Protein AF-A0A4Q0XJT9-F1 (afdb_monomer_lite)

Structure (mmCIF, N/CA/C/O backbone):
data_AF-A0A4Q0XJT9-F1
#
_entry.id   AF-A0A4Q0XJT9-F1
#
loop_
_atom_site.group_PDB
_atom_site.id
_atom_site.type_symbol
_atom_site.label_atom_id
_atom_site.label_alt_id
_atom_site.label_comp_id
_atom_site.label_asym_id
_atom_site.label_entity_id
_atom_site.label_seq_id
_atom_site.pdbx_PDB_ins_code
_atom_site.Cartn_x
_atom_site.Cartn_y
_atom_site.Cartn_z
_atom_site.occupancy
_atom_site.B_iso_or_equiv
_atom_site.auth_seq_id
_atom_site.auth_comp_id
_atom_site.auth_asym_id
_atom_site.auth_atom_id
_atom_site.pdbx_PDB_model_num
ATOM 1 N N . MET A 1 1 ? -20.514 16.083 -2.955 1.00 29.12 1 MET A N 1
ATOM 2 C CA . MET A 1 1 ? -19.690 14.866 -2.804 1.00 29.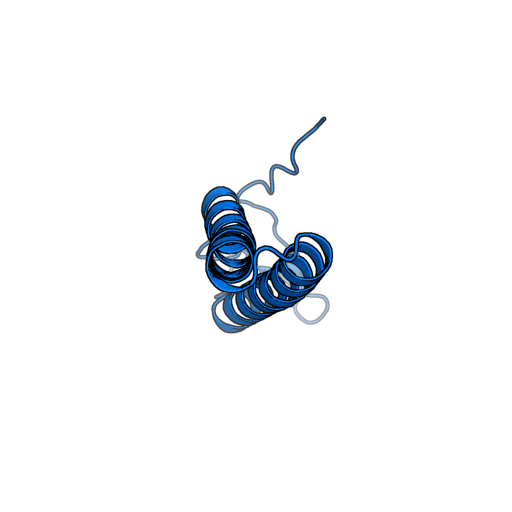12 1 MET A CA 1
ATOM 3 C C . MET A 1 1 ? -19.534 14.650 -1.312 1.00 29.12 1 MET A C 1
ATOM 5 O O . MET A 1 1 ? -18.641 15.208 -0.689 1.00 29.12 1 MET A O 1
ATOM 9 N N . GLU A 1 2 ? -20.526 14.000 -0.711 1.00 29.69 2 GLU A N 1
ATOM 10 C CA . GLU A 1 2 ? -20.554 13.776 0.730 1.00 29.69 2 GLU A CA 1
ATOM 11 C C . GLU A 1 2 ? -19.640 12.590 1.015 1.00 29.69 2 GLU A C 1
ATOM 13 O O . GLU A 1 2 ? -19.982 11.434 0.786 1.00 29.69 2 GLU A O 1
ATOM 18 N N . VAL A 1 3 ? -18.407 12.909 1.401 1.00 37.25 3 VAL A N 1
ATOM 19 C CA . VAL A 1 3 ? -17.444 11.938 1.914 1.00 37.25 3 VAL A CA 1
ATOM 20 C C . VAL A 1 3 ? -18.130 11.249 3.087 1.00 37.25 3 VAL A C 1
ATOM 22 O O . VAL A 1 3 ? -18.523 11.944 4.023 1.00 37.25 3 VAL A O 1
ATOM 25 N N . PHE A 1 4 ? -18.332 9.929 3.001 1.00 36.28 4 PHE A N 1
ATOM 26 C CA . PHE A 1 4 ? -18.939 9.088 4.035 1.00 36.28 4 PHE A CA 1
ATOM 27 C C . PHE A 1 4 ? -18.337 9.422 5.410 1.00 36.28 4 PHE A C 1
ATOM 29 O O . PHE A 1 4 ? -17.311 8.877 5.817 1.00 36.28 4 PHE A O 1
ATOM 36 N N . LYS A 1 5 ? -18.970 10.346 6.140 1.00 37.69 5 LYS A N 1
ATOM 37 C CA . LYS A 1 5 ? -18.712 10.579 7.555 1.00 37.69 5 LYS A CA 1
ATOM 38 C C . LYS A 1 5 ? -19.358 9.405 8.267 1.00 37.69 5 LYS A C 1
ATOM 40 O O . LYS A 1 5 ? -20.522 9.487 8.651 1.00 37.69 5 LYS A O 1
ATOM 45 N N . PHE A 1 6 ? -18.614 8.315 8.431 1.00 43.97 6 PHE A N 1
ATOM 46 C CA . PHE A 1 6 ? -18.926 7.355 9.480 1.00 43.97 6 PHE A CA 1
ATOM 47 C C . PHE A 1 6 ? -18.924 8.146 10.789 1.00 43.97 6 PHE A C 1
ATOM 49 O O . PHE A 1 6 ? -17.869 8.510 11.308 1.00 43.97 6 PHE A O 1
ATOM 56 N N . LYS A 1 7 ? -20.116 8.531 11.263 1.00 41.91 7 LYS A N 1
ATOM 57 C CA . LYS A 1 7 ? -20.273 9.120 12.588 1.00 41.91 7 LYS A CA 1
ATOM 58 C C . LYS A 1 7 ? -19.694 8.116 13.573 1.00 41.91 7 LYS A C 1
ATOM 60 O O . LYS A 1 7 ? -20.026 6.936 13.509 1.00 41.91 7 LYS A O 1
ATOM 65 N N . THR A 1 8 ? -18.893 8.606 14.507 1.00 48.44 8 THR A N 1
ATOM 66 C CA . THR A 1 8 ? -18.215 7.861 15.578 1.00 48.44 8 THR A CA 1
ATOM 67 C C . THR A 1 8 ? -19.163 7.099 16.526 1.00 48.44 8 THR A C 1
ATOM 69 O O . THR A 1 8 ? -18.714 6.546 17.512 1.00 48.44 8 THR A O 1
ATOM 72 N N . ASN A 1 9 ? -20.466 7.065 16.222 1.00 47.59 9 ASN A N 1
ATOM 73 C CA . ASN A 1 9 ? -21.550 6.451 16.987 1.00 47.59 9 ASN A CA 1
ATOM 74 C C . ASN A 1 9 ? -22.482 5.638 16.069 1.00 47.59 9 ASN A C 1
ATOM 76 O O . ASN A 1 9 ? -23.700 5.652 16.245 1.00 47.59 9 ASN A O 1
ATOM 80 N N . HIS A 1 10 ? -21.953 4.998 15.020 1.00 49.69 10 HIS A N 1
ATOM 81 C CA . HIS A 1 10 ? -22.734 3.989 14.308 1.00 49.69 10 HIS A CA 1
ATOM 82 C C . HIS A 1 10 ? -22.822 2.748 15.188 1.00 49.69 10 HIS A C 1
ATOM 84 O O . HIS A 1 10 ? -21.939 1.898 15.182 1.00 49.69 10 HIS A O 1
ATOM 90 N N . VAL A 1 11 ? -23.896 2.701 15.968 1.00 53.50 11 VAL A N 1
ATOM 91 C CA . VAL A 1 11 ? -24.312 1.521 16.707 1.00 53.50 11 VAL A CA 1
ATOM 92 C C . VAL A 1 11 ? -24.751 0.492 15.671 1.00 53.50 11 VAL A C 1
ATOM 94 O O . VAL A 1 11 ? -25.814 0.617 15.063 1.00 53.50 11 VAL A O 1
ATOM 97 N N . THR A 1 12 ? -23.896 -0.484 15.391 1.00 57.03 12 THR A N 1
ATOM 98 C CA . THR A 1 12 ? -24.312 -1.665 14.633 1.00 57.03 12 THR A CA 1
ATOM 99 C C . THR A 1 12 ? -25.090 -2.565 15.581 1.00 57.03 12 THR A C 1
ATOM 101 O O . THR A 1 12 ? -24.582 -2.920 16.636 1.00 57.03 12 THR A O 1
ATOM 104 N N . LEU A 1 13 ? -26.341 -2.888 15.259 1.00 54.94 13 LEU A N 1
ATOM 105 C CA . LEU A 1 13 ? -27.129 -3.835 16.050 1.00 54.94 13 LEU A CA 1
ATOM 106 C C . LEU A 1 13 ? -26.646 -5.248 1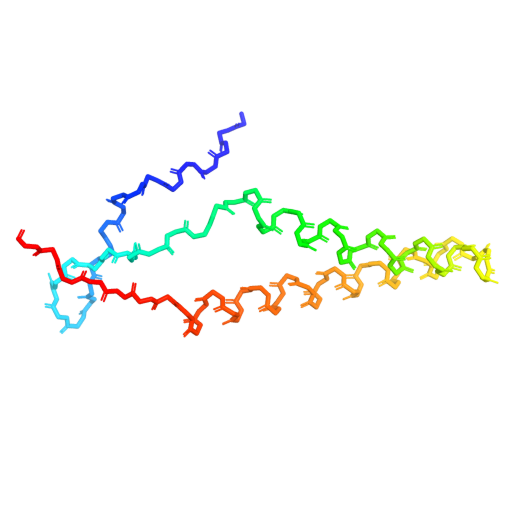5.728 1.00 54.94 13 LEU A C 1
ATOM 108 O O . LEU A 1 13 ? -26.633 -5.656 14.563 1.00 54.94 13 LEU A O 1
ATOM 112 N N . CYS A 1 14 ? -26.224 -5.994 16.745 1.00 57.12 14 CYS A N 1
ATOM 113 C CA . CYS A 1 14 ? -25.885 -7.396 16.566 1.00 57.12 14 CYS A CA 1
ATOM 114 C C . CYS A 1 14 ? -27.166 -8.196 16.292 1.00 57.12 14 CYS A C 1
ATOM 116 O O . CYS A 1 14 ? -27.999 -8.355 17.180 1.00 57.12 14 CYS A O 1
ATOM 118 N N . SER A 1 15 ? -27.307 -8.757 15.086 1.00 51.94 15 SER A N 1
ATOM 119 C CA . SER A 1 15 ? -28.497 -9.531 14.680 1.00 51.94 15 SER A CA 1
ATOM 120 C C . SER A 1 15 ? -28.792 -10.749 15.566 1.00 51.94 15 SER A C 1
ATOM 122 O O . SER A 1 15 ? -29.881 -11.306 15.466 1.00 51.94 15 SER A O 1
ATOM 124 N N . ASN A 1 16 ? -27.825 -11.195 16.371 1.00 52.22 16 ASN A N 1
ATOM 125 C CA . ASN A 1 16 ? -27.952 -12.379 17.216 1.00 52.22 16 ASN A CA 1
ATOM 126 C C . ASN A 1 16 ? -28.053 -12.049 18.713 1.00 52.22 16 ASN A C 1
ATOM 128 O O . ASN A 1 16 ? -28.373 -12.934 19.500 1.00 52.22 16 ASN A O 1
ATOM 132 N N . CYS A 1 17 ? -27.758 -10.804 19.108 1.00 57.53 17 CYS A N 1
ATOM 133 C CA . CYS A 1 17 ? -27.656 -10.423 20.519 1.00 57.53 17 CYS A CA 1
ATOM 134 C C . CYS A 1 17 ? -28.439 -9.151 20.879 1.00 57.53 17 CYS A C 1
ATOM 136 O O . CYS A 1 17 ? -28.452 -8.802 22.052 1.00 57.53 17 CYS A O 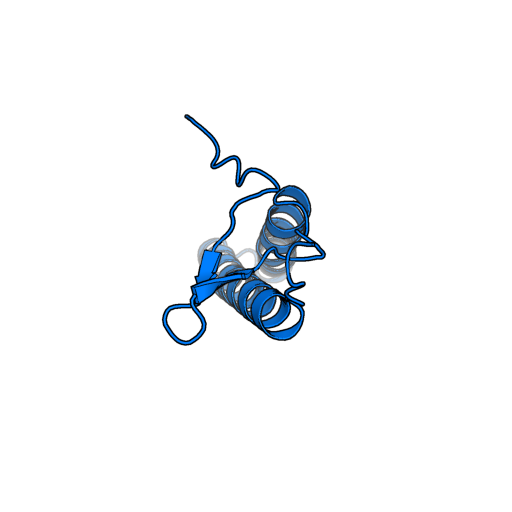1
ATOM 138 N N . ASP A 1 18 ? -29.026 -8.435 19.908 1.00 55.84 18 ASP A N 1
ATOM 139 C CA . ASP A 1 18 ? -29.739 -7.145 20.063 1.00 55.84 18 ASP A CA 1
ATOM 140 C C . ASP A 1 18 ? -28.962 -6.026 20.794 1.00 55.84 18 ASP A C 1
ATOM 142 O O . ASP A 1 18 ? -29.458 -4.918 20.989 1.00 55.84 18 ASP A O 1
ATOM 146 N N . LEU A 1 19 ? -27.703 -6.280 21.147 1.00 55.56 19 LEU A N 1
ATOM 147 C CA . LEU A 1 19 ? -26.789 -5.313 21.726 1.00 55.56 19 LEU A CA 1
ATOM 148 C C . LEU A 1 19 ? -26.255 -4.410 20.616 1.00 55.56 19 LEU A C 1
ATOM 150 O O . LEU A 1 19 ? -25.823 -4.869 19.549 1.00 55.56 19 LEU A O 1
ATOM 154 N N . GLY A 1 20 ? -26.297 -3.106 20.874 1.00 54.22 20 GLY A N 1
ATOM 155 C CA . GLY A 1 20 ? -25.568 -2.144 20.073 1.00 54.22 20 GLY A CA 1
ATOM 156 C C . GLY A 1 20 ? -24.077 -2.391 20.244 1.00 54.22 20 GLY A C 1
ATOM 157 O O . GLY A 1 20 ? -23.624 -2.545 21.360 1.00 54.22 20 GLY A O 1
ATOM 158 N N . ILE A 1 21 ? -23.306 -2.467 19.169 1.00 57.66 21 ILE A N 1
ATOM 159 C CA . ILE A 1 21 ? -21.848 -2.609 19.243 1.00 57.66 21 ILE A CA 1
ATOM 160 C C . ILE A 1 21 ? -21.220 -1.394 18.582 1.00 57.66 21 ILE A C 1
ATOM 162 O O . ILE A 1 21 ? -21.555 -1.062 17.438 1.00 57.66 21 ILE A O 1
ATOM 166 N N . VAL A 1 22 ? -20.334 -0.721 19.319 1.00 57.66 22 VAL A N 1
ATOM 167 C CA . VAL A 1 22 ? -19.592 0.451 18.847 1.00 57.66 22 VAL A CA 1
ATOM 168 C C . VAL A 1 22 ? -18.126 0.049 18.654 1.00 57.66 22 VAL A C 1
ATOM 170 O O . VAL A 1 22 ? -17.540 -0.569 19.545 1.00 57.66 22 VAL A O 1
ATOM 173 N N . PRO A 1 23 ? -17.503 0.356 17.502 1.00 58.09 23 PRO A N 1
ATOM 174 C CA . PRO A 1 23 ? -16.080 0.103 17.308 1.00 58.09 23 PRO A CA 1
ATOM 175 C C . PRO A 1 23 ? -15.252 1.017 18.223 1.00 58.09 23 PRO A C 1
ATOM 177 O O . PRO A 1 23 ? -15.280 2.240 18.071 1.00 58.09 23 PRO A O 1
ATOM 180 N N . LYS A 1 24 ? -14.474 0.422 19.136 1.00 56.88 24 LYS A N 1
ATOM 181 C CA . LYS A 1 24 ? -13.663 1.129 20.148 1.00 56.88 24 LYS A CA 1
ATOM 182 C C . LYS A 1 24 ? -12.604 2.050 19.539 1.00 56.88 24 LYS A C 1
ATOM 184 O O . LYS A 1 24 ? -12.276 3.098 20.088 1.00 56.88 24 LYS A O 1
ATOM 189 N N . ASN A 1 25 ? -12.078 1.677 18.372 1.00 55.81 25 ASN A N 1
ATOM 190 C CA . ASN A 1 25 ? -11.082 2.451 17.639 1.00 55.81 25 ASN A CA 1
ATOM 191 C C . ASN A 1 25 ? -11.440 2.532 16.153 1.00 55.81 25 ASN A C 1
ATOM 193 O O . ASN A 1 25 ? -11.161 1.620 15.376 1.00 55.81 25 ASN A O 1
ATOM 197 N N . ILE A 1 26 ? -12.002 3.662 15.724 1.00 58.72 26 ILE A N 1
ATOM 198 C CA . ILE A 1 26 ? -12.151 3.955 14.295 1.00 58.72 26 ILE A CA 1
ATOM 199 C C . ILE A 1 26 ? -10.822 4.522 13.800 1.00 58.72 26 ILE A C 1
ATOM 201 O O . ILE A 1 26 ? -10.489 5.686 14.039 1.00 58.72 26 ILE A O 1
ATOM 205 N N . LYS A 1 27 ? -10.036 3.702 13.098 1.00 60.53 27 LYS A N 1
ATOM 206 C CA . LYS A 1 27 ? -8.822 4.188 12.435 1.00 60.53 27 LYS A CA 1
ATOM 207 C C . LYS A 1 27 ? -9.239 5.188 11.351 1.00 60.53 27 LYS A C 1
ATOM 209 O O . LYS A 1 27 ? -10.088 4.888 10.516 1.00 60.53 27 LYS A O 1
ATOM 214 N N . SER A 1 28 ? -8.678 6.399 11.395 1.00 66.50 28 SER A N 1
ATOM 215 C CA . SER A 1 28 ? -9.097 7.503 10.521 1.00 66.50 28 SER A CA 1
ATOM 216 C C . SER A 1 28 ? -9.021 7.116 9.040 1.00 66.50 28 SER A C 1
ATOM 218 O O . SER A 1 28 ? -8.031 6.533 8.598 1.00 66.50 28 SER A O 1
ATOM 220 N N . TRP A 1 29 ? -10.032 7.504 8.258 1.00 66.31 29 TRP A N 1
ATOM 221 C CA . TRP A 1 29 ? -10.072 7.326 6.800 1.00 66.31 29 TRP A CA 1
ATOM 222 C C . TRP A 1 29 ? -8.807 7.865 6.106 1.00 66.31 29 TRP A C 1
ATOM 224 O O . TRP A 1 29 ? -8.311 7.263 5.154 1.00 66.31 29 TRP A O 1
ATOM 234 N N . ASN A 1 30 ? -8.207 8.925 6.660 1.00 75.00 30 ASN A N 1
ATOM 235 C CA . ASN A 1 30 ? -6.941 9.485 6.183 1.00 75.00 30 ASN A CA 1
ATOM 236 C C . ASN A 1 30 ? -5.776 8.487 6.265 1.00 75.00 30 ASN A C 1
ATOM 238 O O . ASN A 1 30 ? -4.898 8.502 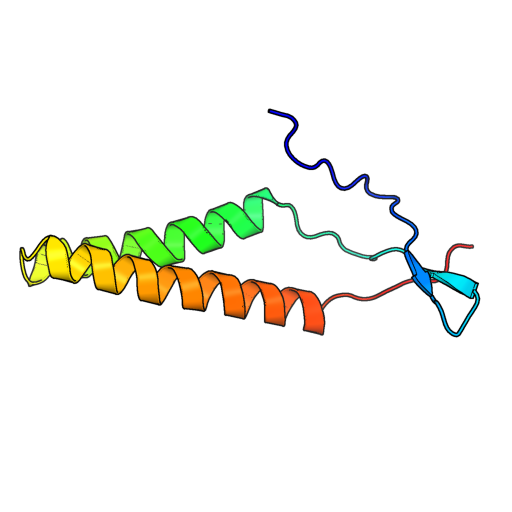5.407 1.00 75.00 30 ASN A O 1
ATOM 242 N N . PHE A 1 31 ? -5.767 7.603 7.266 1.00 76.75 31 PHE A N 1
ATOM 243 C CA . PHE A 1 31 ? -4.741 6.571 7.404 1.00 76.75 31 PHE A CA 1
ATOM 244 C C . PHE A 1 31 ? -4.888 5.500 6.316 1.00 76.75 31 PHE A C 1
ATOM 246 O O . PHE A 1 31 ? -3.900 5.121 5.693 1.00 76.75 31 PHE A O 1
ATOM 253 N N . GLY A 1 32 ? -6.119 5.063 6.030 1.00 79.94 32 GLY A N 1
ATOM 254 C CA . GLY A 1 32 ? -6.393 4.131 4.932 1.00 79.94 32 GLY A CA 1
ATOM 255 C C . GLY A 1 32 ? -6.024 4.714 3.564 1.00 79.94 32 GLY A C 1
ATOM 256 O O . GLY A 1 32 ? -5.381 4.039 2.762 1.00 79.94 32 GLY A O 1
ATOM 257 N N . PHE A 1 33 ? -6.352 5.989 3.325 1.00 81.56 33 PHE A N 1
ATOM 258 C CA . PHE A 1 33 ? -5.970 6.693 2.099 1.00 81.56 33 PHE A CA 1
ATOM 259 C C . PHE A 1 33 ? -4.447 6.807 1.946 1.00 81.56 33 PHE A C 1
ATOM 261 O O . PHE A 1 33 ? -3.921 6.522 0.873 1.00 81.56 33 PHE A O 1
ATOM 268 N N . LEU A 1 34 ? -3.731 7.165 3.018 1.00 85.94 34 LEU A N 1
ATOM 269 C CA . LEU A 1 34 ? -2.270 7.257 3.009 1.00 85.94 34 LEU A CA 1
ATOM 270 C C . LEU A 1 34 ? -1.628 5.907 2.660 1.00 85.94 34 LEU A C 1
ATOM 272 O O . LEU A 1 34 ? -0.780 5.842 1.773 1.00 85.94 34 LEU A O 1
ATOM 276 N N . VAL A 1 35 ? -2.059 4.828 3.319 1.00 85.69 35 VAL A N 1
ATOM 277 C CA . VAL A 1 35 ? -1.542 3.474 3.067 1.00 85.69 35 VAL A CA 1
ATOM 278 C C . VAL A 1 35 ? -1.826 3.044 1.627 1.00 85.69 35 VAL A C 1
ATOM 280 O O . VAL A 1 35 ? -0.915 2.584 0.942 1.00 85.69 35 VAL A O 1
ATOM 283 N N . GLY A 1 36 ? -3.051 3.254 1.134 1.00 84.88 36 GLY A N 1
ATOM 284 C CA . GLY A 1 36 ? -3.417 2.935 -0.247 1.00 84.88 36 GLY A CA 1
ATOM 285 C C . GLY A 1 36 ? -2.595 3.719 -1.274 1.00 84.88 36 GLY A C 1
ATOM 286 O O . GLY A 1 36 ? -2.071 3.136 -2.221 1.00 84.88 36 GLY A O 1
ATOM 287 N N . PHE A 1 37 ? -2.411 5.023 -1.060 1.00 87.56 37 PHE A N 1
ATOM 288 C CA . PHE A 1 37 ? -1.614 5.875 -1.942 1.00 87.56 37 PHE A CA 1
ATOM 289 C C . PHE A 1 37 ? -0.150 5.426 -1.991 1.00 87.56 37 PHE A C 1
ATOM 291 O O . PHE A 1 37 ? 0.408 5.223 -3.069 1.00 87.56 37 PHE A O 1
ATOM 298 N N . VAL A 1 38 ? 0.462 5.195 -0.828 1.00 90.88 38 VAL A N 1
ATOM 299 C CA . VAL A 1 38 ? 1.851 4.730 -0.719 1.00 90.88 38 VAL A CA 1
ATOM 300 C C . VAL A 1 38 ? 2.027 3.358 -1.384 1.00 90.88 38 VAL A C 1
ATOM 302 O O . VAL A 1 38 ? 2.995 3.151 -2.119 1.00 90.88 38 VAL A O 1
ATOM 305 N N . SER A 1 39 ? 1.059 2.457 -1.196 1.00 89.12 39 SER A N 1
ATOM 306 C CA . SER A 1 39 ? 1.041 1.111 -1.780 1.00 89.12 39 SER A CA 1
ATOM 307 C C . SER A 1 39 ? 0.963 1.098 -3.309 1.00 89.12 39 SER A C 1
ATOM 309 O O . SER A 1 39 ? 1.407 0.134 -3.923 1.00 89.12 39 SER A O 1
ATOM 311 N N . VAL A 1 40 ? 0.404 2.134 -3.938 1.00 90.75 40 VAL A N 1
ATOM 312 C CA . VAL A 1 40 ? 0.336 2.255 -5.406 1.00 90.75 40 VAL A CA 1
ATOM 313 C C . VAL A 1 40 ? 1.563 2.985 -5.949 1.00 90.75 40 VAL A C 1
ATOM 315 O O . VAL A 1 40 ? 2.201 2.532 -6.900 1.00 90.75 40 VAL A O 1
ATOM 318 N N . VAL A 1 41 ? 1.897 4.130 -5.350 1.00 91.38 41 VAL A N 1
ATOM 319 C CA . VAL A 1 41 ? 2.848 5.093 -5.918 1.00 91.38 41 VAL A CA 1
ATOM 320 C C . VAL A 1 41 ? 4.283 4.591 -5.849 1.00 91.38 41 VAL A C 1
ATOM 322 O O . VAL A 1 41 ? 5.005 4.708 -6.837 1.00 91.38 41 VAL A O 1
ATOM 325 N N . ILE A 1 42 ? 4.705 4.005 -4.723 1.00 92.38 42 ILE A N 1
ATOM 326 C CA . ILE A 1 42 ? 6.079 3.504 -4.566 1.00 92.38 42 ILE A CA 1
ATOM 327 C C . ILE A 1 42 ? 6.406 2.416 -5.604 1.00 92.38 42 ILE A C 1
ATOM 329 O O . ILE A 1 42 ? 7.380 2.585 -6.343 1.00 92.38 42 ILE A O 1
ATOM 333 N N . PRO A 1 43 ? 5.630 1.322 -5.717 1.00 89.00 43 PRO A N 1
ATOM 334 C CA . PRO A 1 43 ? 5.948 0.269 -6.676 1.00 89.00 43 PRO A CA 1
ATOM 335 C C . PRO A 1 43 ? 5.813 0.737 -8.129 1.00 89.00 43 PRO A C 1
ATOM 337 O O . PRO A 1 43 ? 6.670 0.398 -8.946 1.00 89.00 43 PRO A O 1
ATOM 340 N N . ALA A 1 44 ? 4.823 1.576 -8.456 1.00 89.44 44 ALA A N 1
ATOM 341 C CA . ALA A 1 44 ? 4.713 2.154 -9.796 1.00 89.44 44 ALA A CA 1
ATOM 342 C C . ALA A 1 44 ? 5.936 3.019 -10.148 1.00 89.44 44 ALA A C 1
ATOM 344 O O . ALA A 1 44 ? 6.509 2.872 -11.227 1.00 89.44 44 ALA A O 1
ATOM 345 N N . PHE A 1 45 ? 6.385 3.877 -9.225 1.00 92.25 45 PHE A N 1
ATOM 346 C CA . PHE A 1 45 ? 7.554 4.735 -9.424 1.00 92.25 45 PHE A CA 1
ATOM 347 C C . PHE A 1 45 ? 8.849 3.930 -9.588 1.00 92.25 45 PHE A C 1
ATOM 349 O O . PHE A 1 45 ? 9.663 4.245 -10.457 1.00 92.25 45 PHE A O 1
ATOM 356 N N . LEU A 1 46 ? 9.034 2.867 -8.798 1.00 92.44 46 LEU A N 1
ATOM 357 C CA . LEU A 1 46 ? 10.194 1.982 -8.919 1.00 92.44 46 LEU A CA 1
ATOM 358 C C . LEU A 1 46 ? 10.246 1.302 -10.289 1.00 92.44 46 LEU A C 1
ATOM 360 O O . LEU A 1 46 ? 11.287 1.329 -10.944 1.00 92.44 46 LEU A O 1
ATOM 364 N N . ILE A 1 47 ? 9.128 0.744 -10.758 1.00 92.75 47 ILE A N 1
ATOM 365 C CA . ILE A 1 47 ? 9.077 0.096 -12.075 1.00 92.75 47 ILE A CA 1
ATOM 366 C C . ILE A 1 47 ? 9.302 1.106 -13.196 1.00 92.75 47 ILE A C 1
ATOM 368 O O . ILE A 1 47 ? 10.054 0.820 -14.130 1.00 92.75 47 ILE A O 1
ATOM 372 N N . LEU A 1 48 ? 8.715 2.300 -13.088 1.00 92.88 48 LEU A N 1
ATOM 373 C CA . LEU A 1 48 ? 8.924 3.360 -14.066 1.00 92.88 48 LEU A CA 1
ATOM 374 C C . LEU A 1 48 ? 10.404 3.760 -14.144 1.00 92.88 48 LEU A C 1
ATOM 376 O O . LEU A 1 48 ? 10.936 3.939 -15.232 1.00 92.88 48 LEU A O 1
ATOM 380 N N . ARG A 1 49 ? 11.091 3.845 -13.000 1.00 92.94 49 ARG A N 1
ATOM 381 C CA . ARG A 1 49 ? 12.500 4.245 -12.943 1.00 92.94 49 ARG A CA 1
ATOM 382 C C . ARG A 1 49 ? 13.463 3.171 -13.452 1.00 92.94 49 ARG A C 1
ATOM 384 O O . ARG A 1 49 ? 14.469 3.523 -14.057 1.00 92.94 49 ARG A O 1
ATOM 391 N N . TYR A 1 50 ? 13.180 1.894 -13.202 1.00 92.88 50 TYR A N 1
ATOM 392 C CA . TYR A 1 50 ? 14.072 0.793 -13.589 1.00 92.88 50 TYR A CA 1
ATOM 393 C C . TYR A 1 50 ? 13.832 0.279 -15.007 1.00 92.88 50 TYR A C 1
ATOM 395 O O . TYR A 1 50 ? 14.787 -0.007 -15.722 1.00 92.88 50 TYR A O 1
ATOM 403 N N . TYR A 1 51 ? 12.570 0.148 -15.412 1.00 90.75 51 TYR A N 1
ATOM 404 C CA . TYR A 1 51 ? 12.209 -0.478 -16.684 1.00 90.75 51 TYR A CA 1
ATOM 405 C C . TYR A 1 51 ? 11.779 0.536 -17.744 1.00 90.75 51 TYR A C 1
ATOM 407 O O . TYR A 1 51 ? 11.653 0.162 -18.905 1.00 90.75 51 TYR A O 1
ATOM 415 N N . ASN A 1 52 ? 11.514 1.793 -17.358 1.00 90.38 52 ASN A N 1
ATOM 416 C CA . ASN A 1 52 ? 10.990 2.861 -18.221 1.00 90.38 52 ASN A CA 1
ATOM 417 C C . ASN A 1 52 ? 9.743 2.459 -19.037 1.00 90.38 52 ASN A C 1
ATOM 419 O O . ASN A 1 52 ? 9.419 3.052 -20.062 1.00 90.38 52 ASN A O 1
ATOM 423 N N . ASN A 1 53 ? 9.026 1.438 -18.561 1.00 91.38 53 ASN A N 1
ATOM 424 C CA . ASN A 1 53 ? 7.854 0.869 -19.206 1.00 91.38 53 ASN A CA 1
ATOM 425 C C . ASN A 1 53 ? 6.606 1.318 -18.454 1.00 91.38 53 ASN A C 1
ATOM 427 O O . ASN A 1 53 ? 6.186 0.695 -17.476 1.00 91.38 53 ASN A O 1
ATOM 431 N N . PHE A 1 54 ? 5.995 2.397 -18.943 1.00 90.56 54 PHE A N 1
ATOM 432 C CA . PHE A 1 54 ? 4.773 2.964 -18.372 1.00 90.56 54 PHE A CA 1
ATOM 433 C C . PHE A 1 54 ? 3.617 1.952 -18.220 1.00 90.56 54 PHE A C 1
ATOM 435 O O . PHE A 1 54 ? 3.028 1.903 -17.139 1.00 90.56 54 PHE A O 1
ATOM 442 N N . PRO A 1 55 ? 3.307 1.087 -19.212 1.00 93.12 55 PRO A N 1
ATOM 443 C CA . PRO A 1 55 ? 2.195 0.141 -19.083 1.00 93.12 55 PRO A CA 1
ATOM 444 C C . PRO A 1 55 ? 2.417 -0.858 -17.942 1.00 93.12 55 PRO A C 1
ATOM 446 O O . PRO A 1 55 ? 1.505 -1.159 -17.176 1.00 93.12 55 PRO A O 1
ATOM 449 N N . VAL A 1 56 ? 3.657 -1.331 -17.794 1.00 90.88 56 VAL A N 1
ATOM 450 C CA . VAL A 1 56 ? 4.040 -2.285 -16.747 1.00 90.88 56 VAL A CA 1
ATOM 451 C C . VAL A 1 56 ? 3.981 -1.615 -15.377 1.00 90.88 56 VAL A C 1
ATOM 453 O O . VAL A 1 56 ? 3.434 -2.192 -14.441 1.00 90.88 56 VAL A O 1
ATOM 45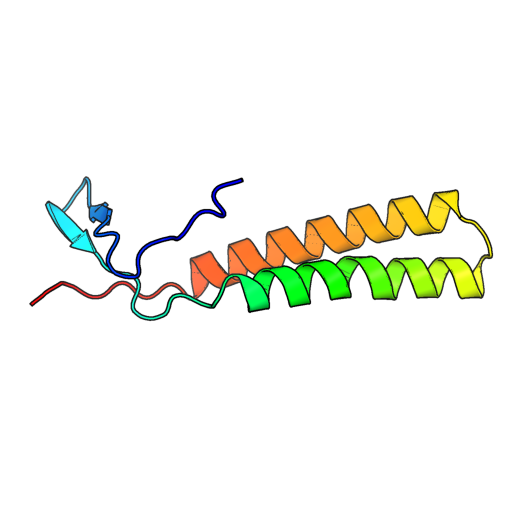6 N N . ALA A 1 57 ? 4.465 -0.375 -15.262 1.00 91.94 57 ALA A N 1
ATOM 457 C CA . ALA A 1 57 ? 4.376 0.402 -14.027 1.00 91.94 57 ALA A CA 1
ATOM 458 C C . ALA A 1 57 ? 2.922 0.602 -13.570 1.00 91.94 57 ALA A C 1
ATOM 460 O O . ALA A 1 57 ? 2.632 0.485 -12.380 1.00 91.94 57 ALA A O 1
ATOM 461 N N . MET A 1 58 ? 2.002 0.841 -14.511 1.00 92.06 58 MET A N 1
ATOM 462 C CA . MET A 1 58 ? 0.578 1.004 -14.214 1.00 92.06 58 MET A CA 1
ATOM 463 C C . MET A 1 58 ? -0.052 -0.291 -13.684 1.00 92.06 58 MET A C 1
ATOM 465 O O . MET A 1 58 ? -0.752 -0.263 -12.672 1.00 92.06 58 MET A O 1
ATOM 469 N N . ILE A 1 59 ? 0.229 -1.431 -14.325 1.00 94.44 59 ILE A N 1
ATOM 470 C CA . ILE A 1 59 ? -0.277 -2.743 -13.890 1.00 94.44 59 ILE A CA 1
ATOM 471 C C . ILE A 1 59 ? 0.271 -3.090 -12.505 1.00 94.44 59 ILE A C 1
ATOM 473 O O . ILE A 1 59 ? -0.491 -3.464 -11.616 1.00 94.44 59 ILE A O 1
ATOM 477 N N . VAL A 1 60 ? 1.578 -2.921 -12.294 1.00 93.44 60 VAL A N 1
ATOM 478 C CA . VAL A 1 60 ? 2.212 -3.213 -11.003 1.00 93.44 60 VAL A CA 1
ATOM 479 C C . VAL A 1 60 ? 1.659 -2.305 -9.903 1.00 93.44 60 VAL A C 1
ATOM 481 O O . VAL A 1 60 ? 1.354 -2.793 -8.819 1.00 93.44 60 VAL A O 1
ATOM 484 N N . GLY A 1 61 ? 1.457 -1.014 -10.184 1.00 91.38 61 GLY A N 1
ATOM 485 C CA . GLY A 1 61 ? 0.816 -0.088 -9.250 1.00 91.38 61 GLY A CA 1
ATOM 486 C C . GLY A 1 61 ? -0.607 -0.511 -8.874 1.00 91.38 61 GLY A C 1
ATOM 487 O O . GLY A 1 61 ? -0.959 -0.491 -7.697 1.00 91.38 61 GLY A O 1
ATOM 488 N N . ALA A 1 62 ? -1.415 -0.953 -9.843 1.00 91.50 62 ALA A N 1
ATOM 489 C CA . ALA A 1 62 ? -2.781 -1.421 -9.596 1.00 91.50 62 ALA A CA 1
ATOM 490 C C . ALA A 1 62 ? -2.825 -2.722 -8.770 1.00 91.50 62 ALA A C 1
ATOM 492 O O . ALA A 1 62 ? -3.624 -2.852 -7.838 1.00 91.50 62 ALA A O 1
ATOM 493 N N . VAL A 1 63 ? -1.940 -3.678 -9.070 1.00 94.81 63 VAL A N 1
ATOM 494 C CA . VAL A 1 63 ? -1.828 -4.938 -8.318 1.00 94.81 63 VAL A CA 1
ATOM 495 C C . VAL A 1 63 ? -1.334 -4.676 -6.894 1.00 94.81 63 VAL A C 1
ATOM 497 O O . VAL A 1 63 ? -1.928 -5.155 -5.932 1.00 94.81 63 VAL A O 1
ATOM 500 N N . ALA A 1 64 ? -0.296 -3.858 -6.727 1.00 92.75 64 ALA A N 1
ATOM 501 C CA . ALA A 1 64 ? 0.206 -3.516 -5.402 1.00 92.75 64 ALA A CA 1
ATOM 502 C C . ALA A 1 64 ? -0.832 -2.732 -4.584 1.00 92.75 64 ALA A C 1
ATOM 504 O O . ALA A 1 64 ? -1.037 -3.023 -3.408 1.00 92.75 64 ALA A O 1
ATOM 505 N N . GLY A 1 65 ? -1.540 -1.787 -5.206 1.00 90.69 65 GLY A N 1
ATOM 506 C CA . GLY A 1 65 ? -2.625 -1.042 -4.569 1.00 90.69 65 GLY A CA 1
ATOM 507 C C . GLY A 1 65 ? -3.768 -1.924 -4.086 1.00 90.69 65 GLY A C 1
ATOM 508 O O . GLY A 1 65 ? -4.216 -1.780 -2.951 1.00 90.69 65 GLY A O 1
ATOM 509 N N . SER A 1 66 ? -4.221 -2.860 -4.921 1.00 91.56 66 SER A N 1
ATOM 510 C CA . SER A 1 66 ? -5.288 -3.794 -4.542 1.00 91.56 66 SER A CA 1
ATOM 511 C C . SER A 1 66 ? -4.873 -4.679 -3.363 1.00 91.56 66 SER A C 1
ATOM 513 O O . SER A 1 66 ? -5.633 -4.785 -2.402 1.00 91.56 66 SER A O 1
ATOM 515 N N . ILE A 1 67 ? -3.649 -5.216 -3.355 1.00 92.12 67 ILE A N 1
ATOM 516 C CA . ILE A 1 67 ? -3.108 -5.967 -2.207 1.00 92.12 67 ILE A CA 1
ATOM 517 C C . ILE A 1 67 ? -3.052 -5.091 -0.942 1.00 92.12 67 ILE A C 1
ATOM 519 O O . ILE A 1 67 ? -3.441 -5.535 0.141 1.00 92.12 67 ILE A O 1
ATOM 523 N N . GLY A 1 68 ? -2.618 -3.833 -1.065 1.00 88.38 68 GLY A N 1
ATOM 524 C CA . GLY A 1 68 ? -2.599 -2.863 0.035 1.00 88.38 68 GLY A CA 1
ATOM 525 C C . GLY A 1 68 ? -3.986 -2.594 0.629 1.00 88.38 68 GLY A C 1
ATOM 526 O O . GLY A 1 68 ? -4.160 -2.590 1.845 1.00 88.38 68 GLY A O 1
ATOM 527 N N . ILE A 1 69 ? -5.005 -2.438 -0.217 1.00 86.94 69 ILE A N 1
ATOM 528 C CA . ILE A 1 69 ? -6.391 -2.245 0.233 1.00 86.94 69 ILE A CA 1
ATOM 529 C C . ILE A 1 69 ? -6.921 -3.509 0.922 1.00 86.94 69 ILE A C 1
ATOM 531 O O . ILE A 1 69 ? -7.495 -3.414 2.006 1.00 86.94 69 ILE A O 1
ATOM 535 N N . PHE A 1 70 ? -6.701 -4.692 0.340 1.00 88.50 70 PHE A N 1
ATOM 536 C CA . PHE A 1 70 ? -7.143 -5.961 0.929 1.00 88.50 70 PHE A CA 1
ATOM 537 C C . PHE A 1 70 ? -6.489 -6.235 2.284 1.00 88.50 70 PHE A C 1
ATOM 539 O O . PHE A 1 70 ? -7.171 -6.609 3.236 1.00 88.50 70 PHE A O 1
ATOM 546 N N . SER A 1 71 ? -5.180 -6.016 2.394 1.00 86.31 71 SER A N 1
ATOM 547 C CA . SER A 1 71 ? -4.453 -6.166 3.658 1.00 86.31 71 SER A CA 1
ATOM 548 C C . SER A 1 71 ? -4.934 -5.176 4.718 1.00 86.31 71 SER A C 1
ATOM 550 O O . SER A 1 71 ? -5.108 -5.565 5.870 1.00 86.31 71 SER A O 1
ATOM 552 N N . MET A 1 72 ? -5.240 -3.933 4.338 1.00 83.00 72 MET A N 1
ATOM 553 C CA . MET A 1 72 ? -5.822 -2.947 5.250 1.00 83.00 72 MET A CA 1
ATOM 554 C C . MET A 1 72 ? -7.236 -3.341 5.706 1.00 83.00 72 MET A C 1
ATOM 556 O O . MET A 1 72 ? -7.568 -3.187 6.883 1.00 83.00 72 MET A O 1
ATOM 560 N N . ALA A 1 73 ? -8.063 -3.880 4.807 1.00 82.75 73 ALA A N 1
ATOM 561 C CA . ALA A 1 73 ? -9.394 -4.382 5.141 1.00 82.75 73 ALA A CA 1
ATOM 562 C C . ALA A 1 73 ? -9.323 -5.573 6.110 1.00 82.75 73 ALA A C 1
ATOM 564 O O . ALA A 1 73 ? -10.012 -5.572 7.127 1.00 82.75 73 ALA A O 1
ATOM 565 N N . LEU A 1 74 ? -8.437 -6.540 5.845 1.00 84.12 74 LEU A N 1
ATOM 566 C CA . LEU A 1 74 ? -8.183 -7.679 6.732 1.00 84.12 74 LEU A CA 1
ATOM 567 C C . LEU A 1 74 ? -7.638 -7.237 8.089 1.00 84.12 74 LEU A C 1
ATOM 569 O O . LEU A 1 74 ? -8.108 -7.702 9.121 1.00 84.12 74 LEU A O 1
ATOM 573 N N . TYR A 1 75 ? -6.678 -6.313 8.100 1.00 81.25 75 TYR A N 1
ATOM 574 C CA . TYR A 1 75 ? -6.133 -5.757 9.333 1.00 81.25 75 TYR A CA 1
ATOM 575 C C . TYR A 1 75 ? -7.228 -5.093 10.159 1.00 81.25 75 TYR A C 1
ATOM 577 O O . TYR A 1 75 ? -7.322 -5.340 11.356 1.00 81.25 75 TYR A O 1
ATOM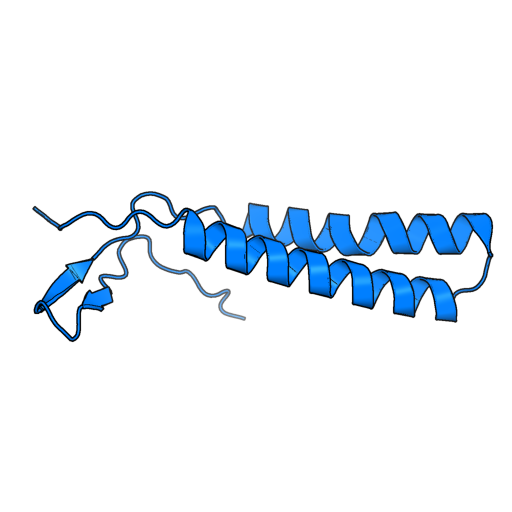 585 N N . THR A 1 76 ? -8.074 -4.285 9.519 1.00 76.56 76 THR A N 1
ATOM 586 C CA . THR A 1 76 ? -9.195 -3.633 10.200 1.00 76.56 76 THR A CA 1
ATOM 587 C C . THR A 1 76 ? -10.125 -4.699 10.765 1.00 76.56 76 THR A C 1
ATOM 589 O O . THR A 1 76 ? -10.351 -4.704 11.965 1.00 76.56 76 THR A O 1
ATOM 592 N N . TYR A 1 77 ? -10.552 -5.676 9.964 1.00 77.31 77 TYR A N 1
ATOM 593 C CA . TYR A 1 77 ? -11.411 -6.773 10.417 1.00 77.31 77 TYR A CA 1
ATOM 594 C C . TYR A 1 77 ? -10.856 -7.525 11.640 1.00 77.31 77 TYR A C 1
ATOM 596 O O . TYR A 1 77 ? -11.589 -7.769 12.590 1.00 77.31 77 TYR A O 1
ATOM 604 N N . LEU A 1 78 ? -9.558 -7.843 11.651 1.00 78.94 78 LEU A N 1
ATOM 605 C CA . LEU A 1 78 ? -8.917 -8.578 12.749 1.00 78.94 78 LEU A CA 1
ATOM 606 C C . LEU A 1 78 ? -8.670 -7.733 14.005 1.00 78.94 78 LEU A C 1
ATOM 608 O O . LEU A 1 78 ? -8.528 -8.291 15.087 1.00 78.94 78 LEU A O 1
ATOM 612 N N . THR A 1 79 ? -8.567 -6.411 13.866 1.00 70.62 79 THR A N 1
ATOM 613 C CA . THR A 1 79 ? -8.250 -5.491 14.974 1.00 70.62 79 THR A CA 1
ATOM 614 C C . THR A 1 79 ? -9.453 -4.690 15.460 1.00 70.62 79 THR A C 1
ATOM 616 O O . THR A 1 79 ? -9.313 -3.880 16.375 1.00 70.62 79 THR A O 1
ATOM 619 N N . THR A 1 80 ? -10.632 -4.882 14.858 1.00 67.56 80 THR A N 1
ATOM 620 C CA . THR A 1 80 ? -11.842 -4.184 15.296 1.00 67.56 80 THR A CA 1
ATOM 621 C C . THR A 1 80 ? -12.322 -4.816 16.599 1.00 67.56 80 THR A C 1
ATOM 623 O O . THR A 1 80 ? -12.918 -5.888 16.598 1.00 67.56 80 THR A O 1
ATOM 626 N N . GLU A 1 81 ? -12.050 -4.144 17.713 1.00 64.25 81 GLU A N 1
ATOM 627 C CA . GLU A 1 81 ? -12.651 -4.455 19.007 1.00 64.25 81 GLU A CA 1
ATOM 628 C C . GLU A 1 81 ? -13.994 -3.726 19.122 1.00 64.25 81 GLU A C 1
ATOM 630 O O . GLU A 1 81 ? -14.093 -2.523 18.848 1.00 64.25 81 GLU A O 1
ATOM 635 N N . PHE A 1 82 ? -15.028 -4.468 19.513 1.00 65.44 82 PHE A N 1
ATOM 636 C CA . PHE A 1 82 ? -16.365 -3.944 19.765 1.00 65.44 82 PHE A CA 1
ATOM 637 C C . PHE A 1 82 ? -16.588 -3.864 21.274 1.00 65.44 82 PHE A C 1
ATOM 639 O O . PHE A 1 82 ? -16.260 -4.808 21.990 1.00 65.44 82 PHE A O 1
ATOM 646 N N . GLU A 1 83 ? -17.126 -2.744 21.744 1.00 58.69 83 GLU A N 1
ATOM 647 C CA . GLU A 1 83 ? -17.455 -2.521 23.156 1.00 58.69 83 GLU A CA 1
ATOM 648 C C . GLU A 1 83 ? -18.985 -2.411 23.293 1.00 58.69 83 GLU A C 1
ATOM 650 O O . GLU A 1 83 ? -19.654 -1.884 22.392 1.00 58.69 83 GLU A O 1
ATOM 655 N N . GLU A 1 84 ? -19.540 -2.971 24.372 1.00 56.81 84 GLU A N 1
ATOM 656 C CA . GLU A 1 84 ? -20.961 -2.836 24.712 1.00 56.81 84 GLU A CA 1
ATOM 657 C C . GLU A 1 84 ? -21.220 -1.401 25.218 1.00 56.81 84 GLU A C 1
ATOM 659 O O . GLU A 1 84 ? -20.423 -0.886 26.002 1.00 56.81 84 GLU A O 1
ATOM 664 N N . PRO A 1 85 ? -22.274 -0.714 24.747 1.00 54.53 85 PRO A N 1
ATOM 665 C CA . PRO A 1 85 ? -22.651 0.604 25.227 1.00 54.53 85 PRO A CA 1
ATOM 666 C C . PRO A 1 85 ? -23.227 0.476 26.639 1.00 54.53 85 PRO A C 1
ATOM 668 O O . PRO A 1 85 ? -24.162 -0.299 26.844 1.00 54.53 85 PRO A O 1
ATOM 671 N N . ASP A 1 86 ? -22.661 1.240 27.574 1.00 52.00 86 ASP A N 1
ATOM 672 C CA . ASP A 1 86 ? -23.177 1.416 28.940 1.00 52.00 86 ASP A CA 1
ATOM 673 C C . ASP A 1 86 ? -24.611 1.984 28.968 1.00 52.00 86 ASP A C 1
ATOM 675 O O . ASP A 1 86 ? -24.919 2.896 28.155 1.00 52.00 86 ASP A O 1
#

Organism: NCBI:txid59602

Secondary structure (DSSP, 8-state):
-------TT--EE-TTT--EEEES----HHHHHHHHHHHHHHHHHHHHHHH--HHHHHHHHHHHHHHHHHHHHHHHHHH--EE---

Foldseek 3Di:
DPDPPPDQQPQDQDPVPRFGWGFPDDDDPVVLVVQLCCQQCVQLVVCCVPVVDNVVSNVNSVVSSVVSNVVVVVVCVVPGDIDTDD

Sequence (86 aa):
MEVFKFKTNHVTLCSNCDLGIVPKNIKSWNFGFLVGFVSVVIPAFLILRYYNNFPVAMIVGAVAGSIGIFSMALYTYLTTEFEEPD

pLDDT: mean 73.3, std 18.8, range [29.12, 94.81]

Radius of gyration: 18.04 Å; chains: 1; bounding box: 44×27×48 Å